Protein AF-A0A7S1K516-F1 (afdb_monomer)

Solvent-accessible surface area (backbone atoms only — not comparable to full-atom values): 7224 Å² total; per-residue (Å²): 132,82,80,81,80,76,75,74,66,62,48,77,47,78,52,78,56,97,89,24,40,35,44,36,48,46,28,87,56,45,79,81,40,87,55,56,58,59,52,51,52,53,53,51,48,52,48,50,59,73,51,57,87,68,88,60,56,45,42,32,31,41,34,51,40,66,23,67,38,36,41,68,57,51,48,53,43,52,63,58,51,54,78,41,22,79,50,41,32,41,50,35,41,33,48,22,41,26,57,32,36,60,78,38,50,56,56,50,52,57,50,38,70,66,25,76,49,58,61,70,40,78,41,58,58,68,34,64,60,130

Radius of gyration: 15.15 Å; Cα contacts (8 Å, |Δi|>4): 212; chains: 1; bounding box: 42×41×39 Å

Organism: NCBI:txid1169539

Structure (mmCIF, N/CA/C/O backbone):
data_AF-A0A7S1K516-F1
#
_entry.id   AF-A0A7S1K516-F1
#
loop_
_atom_site.group_PDB
_atom_site.id
_atom_site.type_symbol
_atom_site.label_atom_id
_atom_site.label_alt_id
_atom_site.label_comp_id
_atom_site.label_asym_id
_atom_site.label_entity_id
_atom_site.label_seq_id
_atom_site.pdbx_PDB_ins_code
_atom_site.Cartn_x
_atom_site.Cartn_y
_atom_site.Cartn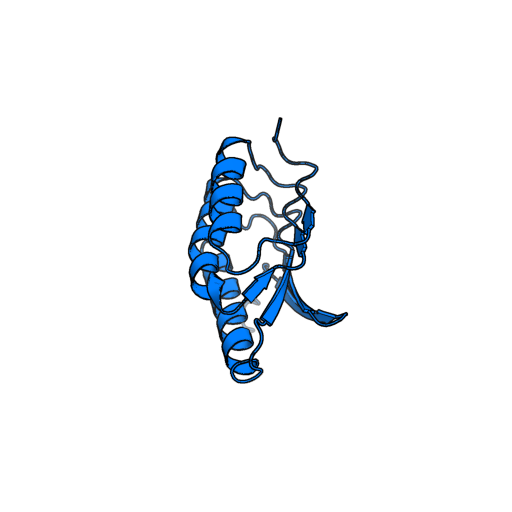_z
_atom_site.occupancy
_atom_site.B_iso_or_equiv
_atom_site.auth_seq_id
_atom_site.auth_comp_id
_atom_site.auth_asym_id
_atom_site.auth_atom_id
_atom_site.pdbx_PDB_model_num
ATOM 1 N N . MET A 1 1 ? 26.536 -29.116 18.093 1.00 34.28 1 MET A N 1
ATOM 2 C CA . MET A 1 1 ? 25.335 -28.311 18.411 1.00 34.28 1 MET A CA 1
ATOM 3 C C . MET A 1 1 ? 24.752 -27.830 17.096 1.00 34.28 1 MET A C 1
ATOM 5 O O . MET A 1 1 ? 25.478 -27.138 16.391 1.00 34.28 1 MET A O 1
ATOM 9 N N . PRO A 1 2 ? 23.531 -28.225 16.703 1.00 26.50 2 PRO A N 1
ATOM 10 C CA . PRO A 1 2 ? 22.940 -27.669 15.497 1.00 26.50 2 PRO A CA 1
ATOM 11 C C . PRO A 1 2 ? 22.550 -26.204 15.762 1.00 26.50 2 PRO A C 1
ATOM 13 O O . PRO A 1 2 ? 22.202 -25.860 16.899 1.00 26.50 2 PRO A O 1
ATOM 16 N N . PRO A 1 3 ? 22.642 -25.323 14.755 1.00 30.70 3 PRO A N 1
ATOM 17 C CA . PRO A 1 3 ? 22.267 -23.929 14.912 1.00 30.70 3 PRO A CA 1
ATOM 18 C C . PRO A 1 3 ? 20.763 -23.843 15.186 1.00 30.70 3 PRO A C 1
ATOM 20 O O . PRO A 1 3 ? 19.955 -24.494 14.526 1.00 30.70 3 PRO A O 1
ATOM 23 N N . LYS A 1 4 ? 20.385 -23.049 16.192 1.00 33.00 4 LYS A N 1
ATOM 24 C CA . LYS A 1 4 ? 18.984 -22.741 16.490 1.00 33.00 4 LYS A CA 1
ATOM 25 C C . LYS A 1 4 ? 18.369 -22.097 15.247 1.00 33.00 4 LYS A C 1
ATOM 27 O O . LYS A 1 4 ? 18.732 -20.975 14.902 1.00 33.00 4 LYS A O 1
ATOM 32 N N . HIS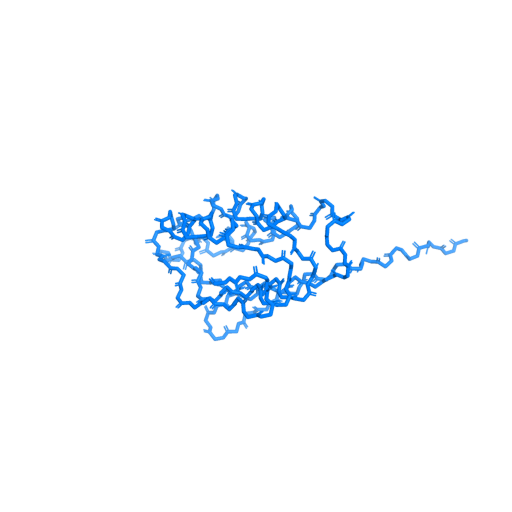 A 1 5 ? 17.450 -22.799 14.589 1.00 33.59 5 HIS A N 1
ATOM 33 C CA . HIS A 1 5 ? 16.622 -22.242 13.529 1.00 33.59 5 HIS A CA 1
ATOM 34 C C . HIS A 1 5 ? 15.817 -21.063 14.097 1.00 33.59 5 HIS A C 1
ATOM 36 O O . HIS A 1 5 ? 14.816 -21.244 14.789 1.00 33.59 5 HIS A O 1
ATOM 42 N N . GLN A 1 6 ? 16.267 -19.838 13.828 1.00 33.34 6 GLN A N 1
ATOM 43 C CA . GLN A 1 6 ? 15.403 -18.667 13.889 1.00 33.34 6 GLN A CA 1
ATOM 44 C C . GLN A 1 6 ? 14.426 -18.792 12.721 1.00 33.34 6 GLN A C 1
ATOM 46 O O . GLN A 1 6 ? 14.776 -18.517 11.576 1.00 33.34 6 GLN A O 1
ATOM 51 N N . HIS A 1 7 ? 13.207 -19.249 13.000 1.00 33.94 7 HIS A N 1
ATOM 52 C CA . HIS A 1 7 ? 12.107 -19.118 12.054 1.00 33.94 7 HIS A CA 1
ATOM 53 C C . HIS A 1 7 ? 11.923 -17.627 11.740 1.00 33.94 7 HIS A C 1
ATOM 55 O O . HIS A 1 7 ? 11.508 -16.844 12.598 1.00 33.94 7 HIS A O 1
ATOM 61 N N . LEU A 1 8 ? 12.260 -17.223 10.516 1.00 39.88 8 LEU A N 1
ATOM 62 C CA . LEU A 1 8 ? 11.879 -15.932 9.954 1.00 39.88 8 LEU A CA 1
ATOM 63 C C . LEU A 1 8 ? 10.350 -15.930 9.830 1.00 39.88 8 LEU A C 1
ATOM 65 O O . LEU A 1 8 ? 9.790 -16.454 8.879 1.00 39.88 8 LEU A O 1
ATOM 69 N N . LEU A 1 9 ? 9.657 -15.412 10.845 1.00 50.12 9 LEU A N 1
ATOM 70 C CA . LEU A 1 9 ? 8.189 -15.420 10.918 1.00 50.12 9 LEU A CA 1
ATOM 71 C C . LEU A 1 9 ? 7.528 -14.321 10.056 1.00 50.12 9 LEU A C 1
ATOM 73 O O . LEU A 1 9 ? 6.313 -14.131 10.147 1.00 50.12 9 LEU A O 1
ATOM 77 N N . THR A 1 10 ? 8.308 -13.532 9.311 1.00 55.66 10 THR A N 1
ATOM 78 C CA . THR A 1 10 ? 7.828 -12.645 8.240 1.00 55.66 10 THR A CA 1
ATOM 79 C C . THR A 1 10 ? 8.239 -13.252 6.911 1.00 55.66 10 THR A C 1
ATOM 81 O O . THR A 1 10 ? 9.435 -13.337 6.633 1.00 55.66 10 THR A O 1
ATOM 84 N N . SER A 1 11 ? 7.270 -13.662 6.103 1.00 63.25 11 SER A N 1
ATOM 85 C CA . SER A 1 11 ? 7.511 -14.050 4.718 1.00 63.25 11 SER A CA 1
ATOM 86 C C . SER A 1 11 ? 7.099 -12.894 3.817 1.00 63.25 11 SER A C 1
ATOM 88 O O . SER A 1 11 ? 5.916 -12.558 3.736 1.00 63.25 11 SER A O 1
ATOM 90 N N . GLU A 1 12 ? 8.073 -12.293 3.144 1.00 65.88 12 GLU A N 1
ATOM 91 C CA . GLU A 1 12 ? 7.813 -11.500 1.947 1.00 65.88 12 GLU A CA 1
ATOM 92 C C . GLU A 1 12 ? 7.796 -12.470 0.773 1.00 65.88 12 GLU A C 1
ATOM 94 O O . GLU A 1 12 ? 8.786 -13.154 0.511 1.00 65.88 12 GLU A O 1
ATOM 99 N N . THR A 1 13 ? 6.650 -12.586 0.109 1.00 73.50 13 THR A N 1
ATOM 100 C CA . THR A 1 13 ? 6.518 -13.424 -1.084 1.00 73.50 13 THR A CA 1
ATOM 101 C C . THR A 1 13 ? 6.421 -12.517 -2.294 1.00 73.50 13 THR A C 1
ATOM 103 O O . THR A 1 13 ? 5.526 -11.673 -2.362 1.00 73.50 13 THR A O 1
ATOM 106 N N . TRP A 1 14 ? 7.346 -12.715 -3.231 1.00 73.81 14 TRP A N 1
ATOM 107 C CA . TRP A 1 14 ? 7.413 -11.998 -4.496 1.00 73.81 14 TRP A CA 1
ATOM 108 C C . TRP A 1 14 ? 7.070 -12.931 -5.646 1.00 73.81 14 TRP A C 1
ATOM 110 O O . TRP A 1 14 ? 7.623 -14.026 -5.745 1.00 73.81 14 TRP A O 1
ATOM 120 N N . TYR A 1 15 ? 6.179 -12.491 -6.525 1.00 75.00 15 TYR A N 1
ATOM 121 C CA . TYR A 1 15 ? 5.895 -13.176 -7.781 1.00 75.00 15 TYR A CA 1
ATOM 122 C C . TYR A 1 15 ? 5.425 -12.176 -8.837 1.00 75.00 15 TYR A C 1
ATOM 124 O O . TYR A 1 15 ? 4.848 -11.138 -8.514 1.00 75.00 15 TYR A O 1
ATOM 132 N N . TYR A 1 16 ? 5.701 -12.471 -10.104 1.00 74.00 16 TYR A N 1
ATOM 133 C CA . TYR A 1 16 ? 5.212 -11.686 -11.232 1.00 74.00 16 TYR A CA 1
ATOM 134 C C . TYR A 1 16 ? 3.951 -12.354 -11.776 1.00 74.00 16 TYR A C 1
ATOM 136 O O . TYR A 1 16 ? 3.979 -13.543 -12.099 1.00 74.00 16 TYR A O 1
ATOM 144 N N . LEU A 1 17 ? 2.847 -11.616 -11.832 1.00 71.75 17 LEU A N 1
ATOM 145 C CA . LEU A 1 17 ? 1.555 -12.125 -12.284 1.00 71.75 17 LEU A CA 1
ATOM 146 C C . LEU A 1 17 ? 0.807 -11.014 -13.014 1.00 71.75 17 LEU A C 1
ATOM 148 O O . LEU A 1 17 ? 0.784 -9.877 -12.547 1.00 71.75 17 LEU A O 1
ATOM 152 N N . ASP A 1 18 ? 0.219 -11.356 -14.160 1.00 76.44 18 ASP A N 1
ATOM 153 C CA . ASP A 1 18 ? -0.643 -10.474 -14.956 1.00 76.44 18 ASP A CA 1
ATOM 154 C C . ASP A 1 18 ? -0.036 -9.097 -15.276 1.00 76.44 18 ASP A C 1
ATOM 156 O O . ASP A 1 18 ? -0.724 -8.083 -15.295 1.00 76.44 18 ASP A O 1
ATOM 160 N N . GLY A 1 19 ? 1.273 -9.052 -15.542 1.00 78.81 19 GLY A N 1
ATOM 161 C CA . GLY A 1 19 ? 1.968 -7.816 -15.917 1.00 78.81 19 GLY A CA 1
ATOM 162 C C . GLY A 1 19 ? 2.555 -7.022 -14.745 1.00 78.81 19 GLY A C 1
ATOM 163 O O . GLY A 1 19 ? 3.381 -6.138 -14.978 1.00 78.81 19 GLY A O 1
ATOM 164 N N . ALA A 1 20 ? 2.227 -7.388 -13.503 1.00 83.12 20 ALA A N 1
ATOM 165 C CA . ALA A 1 20 ? 2.636 -6.666 -12.305 1.00 83.12 20 ALA A CA 1
ATOM 166 C C . ALA A 1 20 ? 3.475 -7.520 -11.345 1.00 83.12 20 ALA A C 1
ATOM 168 O O . ALA A 1 20 ? 3.298 -8.734 -11.187 1.00 83.12 20 ALA A O 1
ATOM 169 N N . TR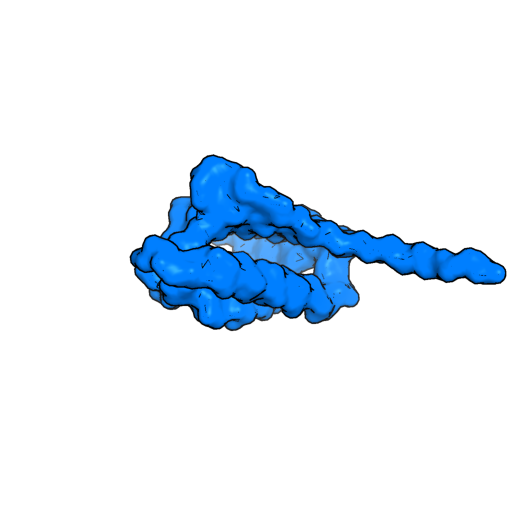P A 1 21 ? 4.378 -6.852 -10.635 1.00 88.25 21 TRP A N 1
ATOM 170 C CA . TRP A 1 21 ? 5.065 -7.447 -9.498 1.00 88.25 21 TRP A CA 1
ATOM 171 C C . TRP A 1 21 ? 4.142 -7.460 -8.291 1.00 88.25 21 TRP A C 1
ATOM 173 O O . TRP A 1 21 ? 3.535 -6.452 -7.954 1.00 88.25 21 TRP A O 1
ATOM 183 N N . ASN A 1 22 ? 4.047 -8.600 -7.621 1.00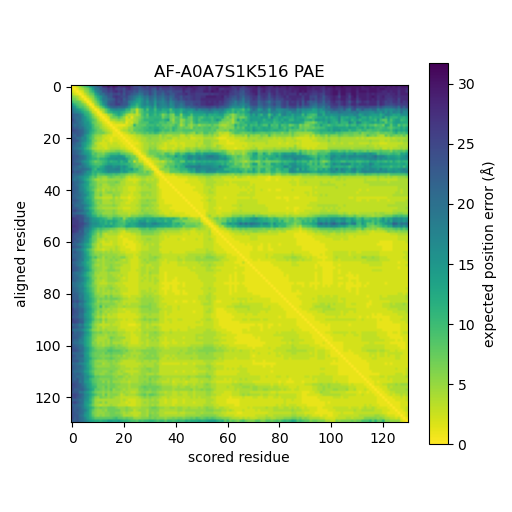 88.88 22 ASN A N 1
ATOM 184 C CA . ASN A 1 22 ? 3.224 -8.767 -6.435 1.00 88.88 22 ASN A CA 1
ATOM 185 C C . ASN A 1 22 ? 4.133 -8.886 -5.217 1.00 88.88 22 ASN A C 1
ATOM 187 O O . ASN A 1 22 ? 4.908 -9.836 -5.112 1.00 88.88 22 ASN A O 1
ATOM 191 N N . LEU A 1 23 ? 4.008 -7.932 -4.296 1.00 88.69 23 LEU A N 1
ATOM 192 C CA . LEU A 1 23 ? 4.580 -7.989 -2.960 1.00 88.69 23 LEU A CA 1
ATOM 193 C C . LEU A 1 23 ? 3.478 -8.385 -1.985 1.00 88.69 23 LEU A C 1
ATOM 195 O O . LEU A 1 23 ? 2.581 -7.592 -1.699 1.00 88.69 23 LEU A O 1
ATOM 199 N N . LYS A 1 24 ? 3.578 -9.591 -1.430 1.00 89.19 24 LYS A N 1
ATOM 200 C CA . LYS A 1 24 ? 2.755 -9.998 -0.295 1.00 89.19 24 LYS A CA 1
ATOM 201 C C . LYS A 1 24 ? 3.595 -10.035 0.969 1.00 89.19 24 LYS A C 1
ATOM 203 O O . LYS A 1 24 ? 4.555 -10.802 1.055 1.00 89.19 24 LYS A O 1
ATOM 208 N N . VAL A 1 25 ? 3.198 -9.245 1.958 1.00 86.12 25 VAL A N 1
ATOM 209 C CA . VAL A 1 25 ? 3.824 -9.223 3.278 1.00 86.12 25 VAL A CA 1
ATOM 210 C C . VAL A 1 25 ? 2.927 -9.988 4.236 1.00 86.12 25 VAL A C 1
ATOM 212 O O . VAL A 1 25 ? 1.792 -9.589 4.486 1.00 86.12 25 VAL A O 1
ATOM 215 N N . GLN A 1 26 ? 3.424 -11.099 4.778 1.00 80.56 26 GLN A N 1
ATOM 216 C CA . GLN A 1 26 ? 2.715 -11.848 5.815 1.00 80.56 26 GLN A CA 1
ATOM 217 C C . GLN A 1 26 ? 3.596 -12.042 7.040 1.00 80.56 26 GLN A C 1
ATOM 219 O O . GLN A 1 26 ? 4.731 -12.518 6.949 1.00 80.56 26 GLN A O 1
ATOM 224 N N . GLY A 1 27 ? 3.053 -11.718 8.209 1.00 70.88 27 GLY A N 1
ATOM 225 C CA . GLY A 1 27 ? 3.659 -12.086 9.476 1.00 70.88 27 GLY A CA 1
ATOM 226 C C . GLY A 1 27 ? 2.806 -11.668 10.661 1.00 70.88 27 GLY A C 1
ATOM 227 O O . GLY A 1 27 ? 2.476 -10.499 10.813 1.00 70.88 27 GLY A O 1
ATOM 228 N N . GLN A 1 28 ? 2.523 -12.606 11.567 1.00 60.91 28 GLN A N 1
ATOM 229 C CA . GLN A 1 28 ? 1.842 -12.263 12.815 1.00 60.91 28 GLN A CA 1
ATOM 230 C C . GLN A 1 28 ? 2.625 -11.179 13.568 1.00 60.91 28 GLN A C 1
ATOM 232 O O . GLN A 1 28 ? 3.829 -11.332 13.819 1.00 60.91 28 GLN A O 1
ATOM 237 N N . ASN A 1 29 ? 1.925 -10.117 13.980 1.00 62.22 29 ASN A N 1
ATOM 238 C CA . ASN A 1 29 ? 2.465 -9.048 14.817 1.00 62.22 29 ASN A CA 1
ATOM 239 C C . ASN A 1 29 ? 3.591 -8.234 14.135 1.00 62.22 29 ASN A C 1
ATOM 241 O O . ASN A 1 29 ? 4.634 -7.975 14.752 1.00 62.22 29 ASN A O 1
ATOM 245 N N . LEU A 1 30 ? 3.398 -7.805 12.874 1.00 70.00 30 LEU A N 1
ATOM 246 C CA . LEU A 1 30 ? 4.352 -6.936 12.155 1.00 70.00 30 LEU A CA 1
ATOM 247 C C . LEU A 1 30 ? 4.750 -5.695 12.972 1.00 70.00 30 LEU A C 1
ATOM 249 O O . LEU A 1 30 ? 5.912 -5.287 12.940 1.00 70.00 30 LEU A O 1
ATOM 253 N N . ARG A 1 31 ? 3.843 -5.168 13.806 1.00 62.25 31 ARG A N 1
ATOM 254 C CA . ARG A 1 31 ? 4.104 -4.079 14.764 1.00 62.25 31 ARG A CA 1
ATOM 255 C C . ARG A 1 31 ? 5.318 -4.325 15.673 1.00 62.25 31 ARG A C 1
ATOM 257 O O . ARG A 1 31 ? 6.056 -3.396 15.993 1.00 62.25 31 ARG A O 1
ATOM 264 N N . ARG A 1 32 ? 5.563 -5.571 16.098 1.00 64.12 32 ARG A N 1
ATOM 265 C CA . ARG A 1 32 ? 6.722 -5.937 16.942 1.00 64.12 32 ARG A CA 1
ATOM 266 C C . ARG A 1 32 ? 8.021 -6.082 16.148 1.00 64.12 32 ARG A C 1
ATOM 268 O O . ARG A 1 32 ? 9.077 -6.309 16.734 1.00 64.12 32 ARG A O 1
ATOM 275 N N . ARG A 1 33 ? 7.962 -5.974 14.821 1.00 64.62 33 ARG A N 1
ATOM 276 C CA . ARG A 1 33 ? 9.064 -6.273 13.906 1.00 64.62 33 ARG A CA 1
ATOM 277 C C . ARG A 1 33 ? 9.430 -5.035 13.111 1.00 64.62 33 ARG A C 1
ATOM 279 O O . ARG A 1 33 ? 9.197 -4.964 11.917 1.00 64.62 33 ARG A O 1
ATOM 286 N N . SER A 1 34 ? 10.090 -4.086 13.761 1.00 64.62 34 SER A N 1
ATOM 287 C CA . SER A 1 34 ? 10.514 -2.796 13.187 1.00 64.62 34 SER A CA 1
ATOM 288 C C . SER A 1 34 ? 11.303 -2.853 11.863 1.00 64.62 34 SER A C 1
ATOM 290 O O . SER A 1 3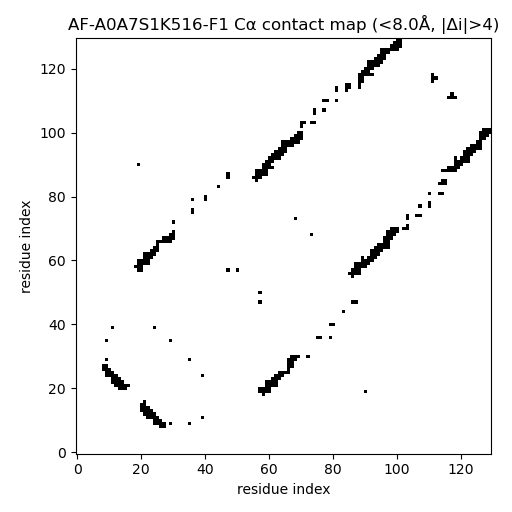4 ? 11.551 -1.809 11.268 1.00 64.62 34 SER A O 1
ATOM 292 N N . LYS A 1 35 ? 11.707 -4.039 11.391 1.00 81.00 35 LYS A N 1
ATOM 293 C CA . LYS A 1 35 ? 12.500 -4.242 10.174 1.00 81.00 35 LYS A CA 1
ATOM 294 C C . LYS A 1 35 ? 11.688 -4.545 8.910 1.00 81.00 35 LYS A C 1
ATOM 296 O O . LYS A 1 35 ? 12.271 -4.449 7.837 1.00 81.00 35 LYS A O 1
ATOM 301 N N . TRP A 1 36 ? 10.401 -4.894 9.005 1.00 83.62 36 TRP A N 1
ATOM 302 C CA . TRP A 1 36 ? 9.630 -5.341 7.830 1.00 83.62 36 TRP A CA 1
ATOM 303 C C . TRP A 1 36 ? 9.535 -4.257 6.747 1.00 83.62 36 TRP A C 1
ATOM 305 O O . TRP A 1 36 ? 9.737 -4.547 5.578 1.00 83.62 36 TRP A O 1
ATOM 315 N N . ILE A 1 37 ? 9.361 -2.989 7.134 1.00 87.81 37 ILE A N 1
ATOM 316 C CA . ILE A 1 37 ? 9.328 -1.867 6.182 1.00 87.81 37 ILE A CA 1
ATOM 317 C C . ILE A 1 37 ? 10.646 -1.781 5.403 1.00 87.81 37 ILE A C 1
ATOM 319 O O . ILE A 1 37 ? 10.633 -1.656 4.185 1.00 87.81 37 ILE A O 1
ATOM 323 N N . ASN A 1 38 ? 11.790 -1.886 6.087 1.00 86.69 38 ASN A N 1
ATOM 324 C CA . ASN A 1 38 ? 13.098 -1.803 5.432 1.00 86.69 38 ASN A CA 1
ATOM 325 C C . ASN A 1 38 ? 13.339 -2.970 4.468 1.00 86.69 38 ASN A C 1
ATOM 327 O O . ASN A 1 38 ? 13.941 -2.764 3.419 1.00 86.69 38 ASN A O 1
ATOM 331 N N . LEU A 1 39 ? 12.874 -4.172 4.820 1.00 84.31 39 LEU A N 1
ATOM 332 C CA . LEU A 1 39 ? 12.949 -5.345 3.947 1.00 84.31 39 LEU A CA 1
ATOM 333 C C . LEU A 1 39 ? 12.100 -5.128 2.685 1.00 84.31 39 LEU A C 1
ATOM 335 O O . LEU A 1 39 ? 12.643 -5.185 1.583 1.00 84.31 39 LEU A O 1
ATOM 339 N N . CYS A 1 40 ? 10.842 -4.708 2.851 1.00 86.94 40 CYS A N 1
ATOM 340 C CA . CYS A 1 40 ? 9.949 -4.375 1.744 1.00 86.94 40 CYS A CA 1
ATOM 341 C C . CYS A 1 40 ? 10.543 -3.305 0.821 1.00 86.94 40 CYS A C 1
ATOM 343 O O . CYS A 1 40 ? 10.547 -3.475 -0.393 1.00 86.94 40 CYS A O 1
ATOM 345 N N . MET A 1 41 ? 11.063 -2.206 1.378 1.00 91.31 41 MET A N 1
ATOM 346 C CA . MET A 1 41 ? 11.639 -1.124 0.573 1.00 91.31 41 MET A CA 1
ATOM 347 C C . MET A 1 41 ? 12.919 -1.549 -0.144 1.00 91.31 41 MET A C 1
ATOM 349 O O . MET A 1 41 ? 13.132 -1.140 -1.280 1.00 91.31 41 MET A O 1
ATOM 353 N N . GLY A 1 42 ? 13.761 -2.369 0.493 1.00 88.75 42 GLY A N 1
ATOM 354 C CA . GLY A 1 42 ? 14.946 -2.931 -0.153 1.00 88.75 42 GLY A CA 1
ATOM 355 C C . GLY A 1 42 ? 14.574 -3.824 -1.335 1.00 88.75 42 GLY A C 1
ATOM 356 O O . GLY A 1 42 ? 15.175 -3.719 -2.400 1.00 88.75 42 GLY A O 1
ATOM 357 N N . ALA A 1 43 ? 13.540 -4.649 -1.173 1.00 86.44 43 ALA A N 1
ATOM 358 C CA . ALA A 1 43 ? 13.051 -5.518 -2.233 1.00 86.44 43 ALA A CA 1
ATOM 359 C C . ALA A 1 43 ? 12.366 -4.739 -3.372 1.00 86.44 43 ALA A C 1
ATOM 361 O O . ALA A 1 43 ? 12.656 -5.004 -4.536 1.00 86.44 43 ALA A O 1
ATOM 362 N N . ILE A 1 44 ? 11.534 -3.736 -3.061 1.00 89.81 44 ILE A N 1
ATOM 363 C CA . ILE A 1 44 ? 10.960 -2.826 -4.070 1.00 89.81 44 ILE A CA 1
ATOM 364 C C . ILE A 1 44 ? 12.080 -2.109 -4.827 1.00 89.81 44 ILE A C 1
ATOM 366 O O . ILE A 1 44 ? 12.067 -2.107 -6.053 1.00 89.81 44 ILE A O 1
ATOM 370 N N . GLY A 1 45 ? 13.067 -1.556 -4.117 1.00 90.69 45 GLY A N 1
ATOM 371 C CA . GLY A 1 45 ? 14.203 -0.867 -4.729 1.00 90.69 45 GLY A CA 1
ATOM 372 C C . GLY A 1 45 ? 14.979 -1.759 -5.695 1.00 90.69 45 GLY A C 1
ATOM 373 O O . GLY A 1 45 ? 15.202 -1.366 -6.834 1.00 90.69 45 GLY A O 1
ATOM 374 N N . ALA A 1 46 ? 15.294 -2.993 -5.292 1.00 88.44 46 ALA A N 1
ATOM 375 C CA . ALA A 1 46 ? 15.969 -3.953 -6.163 1.00 88.44 46 ALA A CA 1
ATOM 376 C C . ALA A 1 46 ? 15.159 -4.273 -7.434 1.00 88.44 46 ALA A C 1
ATOM 378 O O . ALA A 1 46 ? 15.736 -4.414 -8.511 1.00 88.44 46 ALA A O 1
ATOM 379 N N . GLN A 1 47 ? 13.828 -4.361 -7.334 1.00 87.00 47 GLN A N 1
ATOM 380 C CA . GLN A 1 47 ? 12.979 -4.596 -8.506 1.00 87.00 47 GLN A CA 1
ATOM 381 C C . GLN A 1 47 ? 12.855 -3.368 -9.407 1.00 87.00 47 GLN A C 1
ATOM 383 O O . GLN A 1 47 ? 12.885 -3.509 -10.628 1.00 87.00 47 GLN A O 1
ATOM 388 N N . VAL A 1 48 ? 12.766 -2.170 -8.827 1.00 90.06 48 VAL A N 1
ATOM 389 C CA . VAL A 1 48 ? 12.798 -0.910 -9.579 1.00 90.06 48 VAL A CA 1
ATOM 390 C C . VAL A 1 48 ? 14.105 -0.801 -10.362 1.00 90.06 48 VAL A C 1
ATOM 392 O O . VAL A 1 48 ? 14.078 -0.510 -11.555 1.00 90.06 48 VAL A O 1
ATOM 395 N N . GLU A 1 49 ? 15.241 -1.109 -9.733 1.00 89.75 49 GLU A N 1
ATOM 396 C CA . GLU A 1 49 ? 16.548 -1.141 -10.395 1.00 89.75 49 GLU A CA 1
ATOM 397 C C . GLU A 1 49 ? 16.599 -2.198 -11.506 1.00 89.75 49 GLU A C 1
ATOM 399 O O . GLU A 1 49 ? 17.025 -1.894 -12.621 1.00 89.75 49 GLU A O 1
ATOM 404 N N . ALA A 1 50 ? 16.103 -3.414 -11.257 1.00 86.06 50 ALA A N 1
ATOM 405 C CA . ALA A 1 50 ? 16.064 -4.481 -12.259 1.00 86.06 50 ALA A CA 1
ATOM 406 C C . ALA A 1 50 ? 15.149 -4.157 -13.455 1.00 86.06 50 ALA A C 1
ATOM 408 O O . ALA A 1 50 ? 15.404 -4.606 -14.573 1.00 86.06 50 ALA A O 1
ATOM 409 N N . CYS A 1 51 ? 14.094 -3.370 -13.232 1.00 82.12 51 CYS A N 1
ATOM 410 C CA . CYS A 1 51 ? 13.179 -2.901 -14.273 1.00 82.12 51 CYS A CA 1
ATOM 411 C C . CYS A 1 51 ? 13.619 -1.568 -14.906 1.00 82.12 51 CYS A C 1
ATOM 413 O O . CYS A 1 51 ? 12.977 -1.097 -15.853 1.00 82.12 51 CYS A O 1
ATOM 415 N N . SER A 1 52 ? 14.688 -0.943 -14.399 1.00 78.69 52 SER A N 1
ATOM 416 C CA . SER A 1 52 ? 15.147 0.360 -14.874 1.00 78.69 52 SER A CA 1
ATOM 417 C C . SER A 1 52 ? 15.552 0.296 -16.354 1.00 78.69 52 SER A C 1
ATOM 419 O O . SER A 1 52 ? 16.127 -0.679 -16.833 1.00 78.69 52 SER A O 1
ATOM 421 N N . GLY A 1 53 ? 15.182 1.328 -17.119 1.00 70.62 53 GLY A N 1
ATOM 422 C CA . GLY A 1 53 ? 15.431 1.394 -18.566 1.00 70.62 53 GLY A CA 1
ATOM 423 C C . GLY A 1 53 ? 14.279 0.927 -19.467 1.00 70.62 53 GLY A C 1
ATOM 424 O O . GLY A 1 53 ? 14.356 1.125 -20.675 1.00 70.62 53 GLY A O 1
ATOM 425 N N . GLN A 1 54 ? 13.172 0.404 -18.921 1.00 73.50 54 GLN A N 1
ATOM 426 C CA . GLN A 1 54 ? 11.985 0.047 -19.724 1.00 73.50 54 GLN A CA 1
ATOM 427 C C . GLN A 1 54 ? 11.110 1.241 -20.156 1.00 73.50 54 GLN A C 1
ATOM 429 O O . GLN A 1 54 ? 10.101 1.052 -20.832 1.00 73.50 54 GLN A O 1
ATOM 434 N N . GLY A 1 55 ? 11.460 2.472 -19.766 1.00 76.62 55 GLY A N 1
ATOM 435 C CA . GLY A 1 55 ? 10.741 3.695 -20.157 1.00 76.62 55 GLY A CA 1
ATOM 436 C C . GLY A 1 55 ? 9.331 3.846 -19.566 1.00 76.62 55 GLY A C 1
ATOM 437 O O . GLY A 1 55 ? 8.645 4.819 -19.873 1.00 76.62 55 GLY A O 1
ATOM 438 N N . ARG A 1 56 ? 8.902 2.918 -18.706 1.00 83.44 56 ARG A N 1
ATOM 439 C CA . ARG A 1 56 ? 7.605 2.917 -18.018 1.00 83.44 56 ARG A CA 1
ATOM 440 C C . ARG A 1 56 ? 7.786 2.619 -16.525 1.00 83.44 56 ARG A C 1
ATOM 442 O O . ARG A 1 56 ? 8.734 1.906 -16.190 1.00 83.44 56 ARG A O 1
ATOM 449 N N . PRO A 1 57 ? 6.904 3.135 -15.648 1.00 88.69 57 PRO A N 1
ATOM 450 C CA . PRO A 1 57 ? 6.914 2.771 -14.237 1.00 88.69 57 PRO A CA 1
ATOM 451 C C . PRO A 1 57 ? 6.734 1.261 -14.054 1.00 88.69 57 PRO A C 1
ATOM 453 O O . PRO A 1 57 ? 6.012 0.614 -14.814 1.00 88.69 57 PRO A O 1
ATOM 456 N N . MET A 1 58 ? 7.366 0.709 -13.026 1.00 90.44 58 MET A N 1
ATOM 457 C CA . MET A 1 58 ? 7.146 -0.658 -12.577 1.00 90.44 58 MET A CA 1
ATOM 458 C C . MET A 1 58 ? 5.736 -0.779 -11.991 1.00 90.44 58 MET A C 1
ATOM 460 O O . MET A 1 58 ? 5.384 -0.074 -11.046 1.00 90.44 58 MET A O 1
ATOM 464 N N . GLU A 1 59 ? 4.931 -1.691 -12.527 1.00 92.81 59 GLU A N 1
ATOM 465 C CA . GLU A 1 59 ? 3.608 -1.990 -11.981 1.00 92.81 59 GLU A CA 1
ATOM 466 C C . GLU A 1 59 ? 3.727 -2.873 -10.735 1.00 92.81 59 GLU A C 1
ATOM 468 O O . GLU A 1 59 ? 4.376 -3.925 -10.760 1.00 92.81 59 GLU A O 1
ATOM 473 N N . LEU A 1 60 ? 3.103 -2.435 -9.640 1.00 93.69 60 LEU A N 1
ATOM 474 C CA . LEU A 1 60 ? 3.207 -3.068 -8.330 1.00 93.69 60 LEU A CA 1
ATOM 475 C C . LEU A 1 60 ? 1.828 -3.325 -7.714 1.00 93.69 60 LEU A C 1
ATOM 477 O O . LEU A 1 60 ? 0.981 -2.436 -7.614 1.00 93.69 60 LEU A O 1
ATOM 481 N N . VAL A 1 61 ? 1.642 -4.549 -7.237 1.00 94.62 61 VAL A N 1
ATOM 482 C CA . VAL A 1 61 ? 0.577 -4.959 -6.327 1.00 94.62 61 VAL A CA 1
ATOM 483 C C . VAL A 1 61 ? 1.183 -5.108 -4.939 1.00 94.62 61 VAL A C 1
ATOM 485 O O . VAL A 1 61 ? 2.167 -5.824 -4.761 1.00 94.62 61 VAL A O 1
ATOM 488 N N . ILE A 1 62 ? 0.593 -4.442 -3.950 1.00 94.75 62 ILE A N 1
ATOM 489 C CA . ILE A 1 62 ? 1.021 -4.510 -2.553 1.00 94.75 62 ILE A CA 1
ATOM 490 C C . ILE A 1 62 ? -0.101 -5.131 -1.730 1.00 94.75 62 ILE A C 1
ATOM 492 O O . ILE A 1 62 ? -1.215 -4.610 -1.697 1.00 94.75 62 ILE A O 1
ATOM 496 N N . ASP A 1 63 ? 0.209 -6.215 -1.028 1.00 94.56 63 ASP A N 1
ATOM 497 C CA . ASP A 1 63 ? -0.691 -6.878 -0.094 1.00 94.56 63 ASP A CA 1
ATOM 498 C C . ASP A 1 63 ? -0.109 -6.873 1.325 1.00 94.56 63 ASP A C 1
ATOM 500 O O . ASP A 1 63 ? 0.836 -7.598 1.640 1.00 94.56 63 ASP A O 1
ATOM 504 N N . LEU A 1 64 ? -0.698 -6.018 2.165 1.00 92.75 64 LEU A N 1
ATOM 505 C CA . LEU A 1 64 ? -0.438 -5.854 3.595 1.00 92.75 64 LEU A CA 1
ATOM 506 C C . LEU A 1 64 ? -1.617 -6.343 4.453 1.00 92.75 64 LEU A C 1
ATOM 508 O O . LEU A 1 64 ? -1.702 -6.005 5.639 1.00 92.75 64 LEU A O 1
ATOM 512 N N . SER A 1 65 ? -2.566 -7.076 3.873 1.00 92.94 65 SER A N 1
ATOM 513 C CA . SER A 1 65 ? -3.770 -7.505 4.586 1.00 92.94 65 SER A CA 1
ATOM 514 C C . SER A 1 65 ? -3.469 -8.469 5.738 1.00 92.94 65 SER A C 1
ATOM 516 O O . SER A 1 65 ? -2.500 -9.224 5.680 1.00 92.94 65 SER A O 1
ATOM 518 N N . ASP A 1 66 ? -4.319 -8.453 6.772 1.00 91.38 66 ASP A N 1
ATOM 519 C CA . ASP A 1 66 ? -4.297 -9.433 7.874 1.00 91.38 66 ASP A CA 1
ATOM 520 C C . ASP A 1 66 ? -2.969 -9.468 8.666 1.00 91.38 66 ASP A C 1
ATOM 522 O O . ASP A 1 66 ? -2.355 -10.519 8.858 1.00 91.38 66 ASP A O 1
ATOM 526 N N . ASN A 1 67 ? -2.481 -8.294 9.094 1.00 88.81 67 ASN A N 1
ATOM 527 C CA . ASN A 1 67 ? -1.177 -8.148 9.763 1.00 88.81 67 ASN A CA 1
ATOM 528 C C . ASN A 1 67 ? -1.210 -7.335 11.079 1.00 88.81 67 ASN A C 1
ATOM 530 O O . ASN A 1 67 ? -0.148 -7.004 11.622 1.00 88.81 67 ASN A O 1
ATOM 534 N N . ASP A 1 68 ? -2.397 -7.006 11.601 1.00 89.81 68 ASP A N 1
ATOM 535 C CA . ASP A 1 68 ? -2.597 -6.155 12.789 1.00 89.81 68 ASP A CA 1
ATOM 536 C C . ASP A 1 68 ? -1.928 -4.765 12.686 1.00 89.81 68 ASP A C 1
ATOM 538 O O . ASP A 1 68 ? -1.445 -4.207 13.680 1.00 89.81 68 ASP A O 1
ATOM 542 N N . LEU A 1 69 ? -1.860 -4.192 11.479 1.00 90.44 69 LEU A N 1
ATOM 543 C CA . LEU A 1 69 ? -1.263 -2.871 11.263 1.00 90.44 69 LEU A CA 1
ATOM 544 C C . LEU A 1 69 ? -2.131 -1.774 11.883 1.00 90.44 69 LEU A C 1
ATOM 546 O O . LEU A 1 69 ? -3.338 -1.740 11.664 1.00 90.44 69 LEU A O 1
ATOM 550 N N . ASN A 1 70 ? -1.514 -0.844 12.610 1.00 92.38 70 ASN A N 1
ATOM 551 C CA . ASN A 1 70 ? -2.171 0.406 13.007 1.00 92.38 70 ASN A CA 1
ATOM 552 C C . ASN A 1 70 ? -1.776 1.562 12.074 1.00 92.38 70 ASN A C 1
ATOM 554 O O . ASN A 1 70 ? -0.864 1.447 11.253 1.00 92.38 70 ASN A O 1
ATOM 558 N N . ASP A 1 71 ? -2.424 2.707 12.271 1.00 94.94 71 ASP A N 1
ATOM 559 C CA . ASP A 1 71 ? -2.201 3.945 11.522 1.00 94.94 71 ASP A CA 1
ATOM 560 C C . ASP A 1 71 ? -0.727 4.344 11.392 1.00 94.94 71 ASP A C 1
ATOM 562 O O . ASP A 1 71 ? -0.284 4.761 10.323 1.00 94.94 71 ASP A O 1
ATOM 566 N N . ASN A 1 72 ? 0.055 4.213 12.466 1.00 93.25 72 ASN A N 1
ATOM 567 C CA . ASN A 1 72 ? 1.466 4.585 12.455 1.00 93.25 72 ASN A CA 1
ATOM 568 C C . ASN A 1 72 ? 2.318 3.587 11.656 1.00 93.25 72 ASN A C 1
ATOM 570 O O . ASN A 1 72 ? 3.279 3.998 11.006 1.00 93.25 72 ASN A O 1
ATOM 574 N N . ASP A 1 73 ? 1.976 2.299 11.674 1.00 92.31 73 ASP A N 1
ATOM 575 C CA . ASP A 1 73 ? 2.668 1.296 10.862 1.00 92.31 73 ASP A CA 1
ATOM 576 C C . ASP A 1 73 ? 2.418 1.540 9.367 1.00 92.31 73 ASP A C 1
ATOM 578 O O . ASP A 1 73 ? 3.372 1.604 8.588 1.00 92.31 73 ASP A O 1
ATOM 582 N N . LEU A 1 74 ? 1.157 1.768 8.980 1.00 93.62 74 LEU A N 1
ATOM 583 C CA . LEU A 1 74 ? 0.802 2.096 7.599 1.00 93.62 74 LEU A CA 1
ATOM 584 C C . LEU A 1 74 ? 1.433 3.420 7.157 1.00 93.62 74 LEU A C 1
ATOM 586 O O . LEU A 1 74 ? 2.015 3.491 6.079 1.00 93.62 74 LEU A O 1
ATOM 590 N N . LYS A 1 75 ? 1.376 4.458 7.998 1.00 95.44 75 LYS A N 1
ATOM 591 C CA . LYS A 1 75 ? 1.983 5.760 7.703 1.00 95.44 75 LYS A CA 1
ATOM 592 C C . LYS A 1 75 ? 3.471 5.634 7.388 1.00 95.44 75 LYS A C 1
ATOM 594 O O . LYS A 1 75 ? 3.922 6.135 6.366 1.00 95.44 75 LYS A O 1
ATOM 599 N N . ARG A 1 76 ? 4.224 4.915 8.226 1.00 93.38 76 ARG A N 1
ATOM 600 C CA . ARG A 1 76 ? 5.661 4.685 8.005 1.00 93.38 76 ARG A CA 1
ATOM 601 C C . ARG A 1 76 ? 5.931 3.923 6.716 1.00 93.38 76 ARG A C 1
ATOM 603 O O . ARG A 1 76 ? 6.911 4.219 6.041 1.00 93.38 76 ARG A O 1
ATOM 610 N N . PHE A 1 77 ? 5.087 2.946 6.389 1.00 93.75 77 PHE A N 1
ATOM 611 C CA . PHE A 1 77 ? 5.202 2.219 5.131 1.00 93.75 77 PHE A CA 1
ATOM 612 C C . PHE A 1 77 ? 4.981 3.146 3.933 1.00 93.75 77 PHE A C 1
ATOM 614 O O . PHE A 1 77 ? 5.816 3.179 3.036 1.00 93.75 77 PHE A O 1
ATOM 621 N N . LEU A 1 78 ? 3.909 3.941 3.946 1.00 95.06 78 LEU A N 1
ATOM 622 C CA . LEU A 1 78 ? 3.584 4.893 2.882 1.00 95.06 78 LEU A CA 1
ATOM 623 C C . LEU A 1 78 ? 4.660 5.976 2.722 1.00 95.06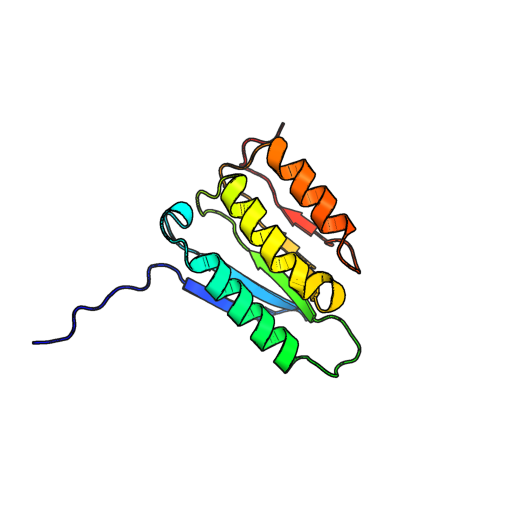 78 LEU A C 1
ATOM 625 O O . LEU A 1 78 ? 5.064 6.268 1.601 1.00 95.06 78 LEU A O 1
ATOM 629 N N . ASP A 1 79 ? 5.175 6.518 3.827 1.00 95.12 79 ASP A N 1
ATOM 630 C CA . ASP A 1 79 ? 6.265 7.502 3.811 1.00 95.12 79 ASP A CA 1
ATOM 631 C C . ASP A 1 79 ? 7.557 6.918 3.220 1.00 95.12 79 ASP A C 1
ATOM 633 O O . ASP A 1 79 ? 8.311 7.610 2.536 1.00 95.12 79 ASP A O 1
ATOM 637 N N . ALA A 1 80 ? 7.830 5.637 3.475 1.00 94.12 80 ALA A N 1
ATOM 638 C CA . ALA A 1 80 ? 8.976 4.957 2.887 1.00 94.12 80 ALA A CA 1
ATOM 639 C C . ALA A 1 80 ? 8.755 4.654 1.395 1.00 94.12 80 ALA A C 1
ATOM 641 O O . ALA A 1 80 ? 9.676 4.825 0.595 1.00 94.12 80 ALA A O 1
ATOM 642 N N . LEU A 1 81 ? 7.533 4.264 1.026 1.00 94.44 81 LEU A N 1
ATOM 643 C CA . LEU A 1 81 ? 7.131 3.947 -0.341 1.00 94.44 81 LEU A CA 1
ATOM 644 C C . LEU A 1 81 ? 7.136 5.179 -1.258 1.00 94.44 81 LEU A C 1
ATOM 646 O O . LEU A 1 81 ? 7.440 5.052 -2.441 1.00 94.44 81 LEU A O 1
ATOM 650 N N . ASP A 1 82 ? 6.878 6.373 -0.716 1.00 94.44 82 ASP A N 1
ATOM 651 C CA . ASP A 1 82 ? 6.901 7.653 -1.444 1.00 94.44 82 ASP A CA 1
ATOM 652 C C . ASP A 1 82 ? 8.246 7.932 -2.145 1.00 94.44 82 ASP A C 1
ATOM 654 O O . ASP A 1 82 ? 8.309 8.673 -3.125 1.00 94.44 82 ASP A O 1
ATOM 658 N N . ARG A 1 83 ? 9.332 7.276 -1.713 1.00 94.31 83 ARG A N 1
ATOM 659 C CA . ARG A 1 83 ? 10.641 7.322 -2.388 1.00 94.31 83 ARG A CA 1
ATOM 660 C C . ARG A 1 83 ? 10.603 6.782 -3.818 1.00 94.31 83 ARG A C 1
ATOM 662 O O . ARG A 1 83 ? 11.427 7.193 -4.623 1.00 94.31 83 ARG A O 1
ATOM 669 N N . PHE A 1 84 ? 9.653 5.900 -4.122 1.00 93.62 84 PHE A N 1
ATOM 670 C CA . PHE A 1 84 ? 9.491 5.249 -5.423 1.00 93.62 84 PHE A CA 1
ATOM 671 C C . PHE A 1 84 ? 8.332 5.836 -6.241 1.00 93.62 84 PHE A C 1
ATOM 673 O O . PHE A 1 84 ? 7.950 5.276 -7.265 1.00 93.62 84 PHE A O 1
ATOM 680 N N . ARG A 1 85 ? 7.751 6.965 -5.811 1.00 93.62 85 ARG A N 1
ATOM 681 C CA . ARG A 1 85 ? 6.512 7.536 -6.377 1.00 93.62 85 ARG A CA 1
ATOM 682 C C . ARG A 1 85 ? 6.566 7.901 -7.869 1.00 93.62 85 ARG A C 1
ATOM 684 O O . ARG A 1 85 ? 5.522 8.143 -8.474 1.00 93.62 85 ARG A O 1
ATOM 691 N N . LEU A 1 86 ? 7.769 8.016 -8.438 1.00 91.81 86 LEU A N 1
ATOM 692 C CA . LEU A 1 86 ? 7.995 8.304 -9.860 1.00 91.81 86 LEU A CA 1
ATOM 693 C C . LEU A 1 86 ? 8.290 7.045 -10.683 1.00 91.81 86 LEU A C 1
ATOM 695 O O . LEU A 1 86 ? 8.061 7.047 -11.893 1.00 91.81 86 LEU A O 1
ATOM 699 N N . ASP A 1 87 ? 8.772 5.995 -10.023 1.00 93.19 87 ASP A N 1
ATOM 700 C CA . ASP A 1 87 ? 9.285 4.776 -10.649 1.00 93.19 87 ASP A CA 1
ATOM 701 C C . ASP A 1 87 ? 8.296 3.616 -10.557 1.00 93.19 87 ASP A C 1
ATOM 703 O O . ASP A 1 87 ? 8.391 2.662 -11.325 1.00 93.19 87 ASP A O 1
ATOM 707 N N . VAL A 1 88 ? 7.333 3.696 -9.638 1.00 92.56 88 VAL A N 1
ATOM 708 C CA . VAL A 1 88 ? 6.327 2.665 -9.393 1.00 92.56 88 VAL A CA 1
ATOM 709 C C . VAL A 1 88 ? 4.930 3.208 -9.663 1.00 92.56 88 VAL A C 1
ATOM 711 O O . VAL A 1 88 ? 4.561 4.291 -9.208 1.00 92.56 88 VAL A O 1
ATOM 714 N N . ARG A 1 89 ? 4.121 2.394 -10.341 1.00 94.31 89 ARG A N 1
ATOM 715 C CA . ARG A 1 89 ? 2.671 2.549 -10.420 1.00 94.31 89 ARG A CA 1
ATOM 716 C C . ARG A 1 89 ? 2.016 1.469 -9.569 1.00 94.31 89 ARG A C 1
ATOM 718 O O . ARG A 1 89 ? 2.191 0.281 -9.830 1.00 94.31 89 ARG A O 1
ATOM 725 N N . ILE A 1 90 ? 1.235 1.871 -8.570 1.00 95.44 90 ILE A N 1
ATOM 726 C CA . ILE A 1 90 ? 0.506 0.913 -7.734 1.00 95.44 90 ILE A CA 1
ATOM 727 C C . ILE A 1 90 ? -0.809 0.550 -8.415 1.00 95.44 90 ILE A C 1
ATOM 729 O O . ILE A 1 90 ? -1.716 1.374 -8.537 1.00 95.44 90 ILE A O 1
ATOM 733 N N . VAL A 1 91 ? -0.910 -0.699 -8.858 1.00 95.69 91 VAL A N 1
ATOM 734 C CA . VAL A 1 91 ? -2.112 -1.214 -9.517 1.00 95.69 91 VAL A CA 1
ATOM 735 C C . VAL A 1 91 ? -3.131 -1.636 -8.465 1.00 95.69 91 VAL A C 1
ATOM 737 O O . VAL A 1 91 ? -4.283 -1.225 -8.528 1.00 95.69 91 VAL A O 1
ATOM 740 N N . ILE A 1 92 ? -2.706 -2.388 -7.446 1.00 95.62 92 ILE A N 1
ATOM 741 C CA . ILE A 1 92 ? -3.595 -2.841 -6.371 1.00 95.62 92 ILE A CA 1
ATOM 742 C C . ILE A 1 92 ? -2.909 -2.645 -5.022 1.00 95.62 92 ILE A C 1
ATOM 744 O O . ILE A 1 92 ? -1.800 -3.133 -4.804 1.00 95.62 92 ILE A O 1
ATOM 748 N N . PHE A 1 93 ? -3.590 -1.971 -4.098 1.00 96.69 93 PHE A N 1
ATOM 749 C CA . PHE A 1 93 ? -3.160 -1.811 -2.714 1.00 96.69 93 PHE A CA 1
ATOM 750 C C . PHE A 1 93 ? -4.153 -2.483 -1.761 1.00 96.69 93 PHE A C 1
ATOM 752 O O . PHE A 1 93 ? -5.299 -2.051 -1.633 1.00 96.69 93 PHE A O 1
ATOM 759 N N . LYS A 1 94 ? -3.723 -3.539 -1.065 1.00 96.44 94 LYS A N 1
ATOM 760 C CA . LYS A 1 94 ? -4.549 -4.272 -0.099 1.00 96.44 94 LYS A CA 1
ATOM 761 C C . LYS A 1 94 ? -4.044 -4.029 1.314 1.00 96.44 94 LYS A C 1
ATOM 763 O O . LYS A 1 94 ? -2.930 -4.411 1.655 1.00 96.44 94 LYS A O 1
ATOM 768 N N . ALA A 1 95 ? -4.892 -3.439 2.147 1.00 94.94 95 ALA A N 1
ATOM 769 C CA . ALA A 1 95 ? -4.648 -3.261 3.577 1.00 94.94 95 ALA A CA 1
ATOM 770 C C . ALA A 1 95 ? -5.895 -3.600 4.415 1.00 94.94 95 ALA A C 1
ATOM 772 O O . ALA A 1 95 ? -6.071 -3.084 5.519 1.00 94.94 95 ALA A O 1
ATOM 773 N N . TYR A 1 96 ? -6.765 -4.472 3.901 1.00 94.75 96 TYR A N 1
ATOM 774 C CA . TYR A 1 96 ? -7.959 -4.952 4.596 1.00 94.75 96 TYR A CA 1
ATOM 775 C C . TYR A 1 96 ? -7.607 -5.818 5.821 1.00 94.75 96 TYR A C 1
ATOM 777 O O . TYR A 1 96 ? -6.524 -6.402 5.879 1.00 94.75 96 TYR A O 1
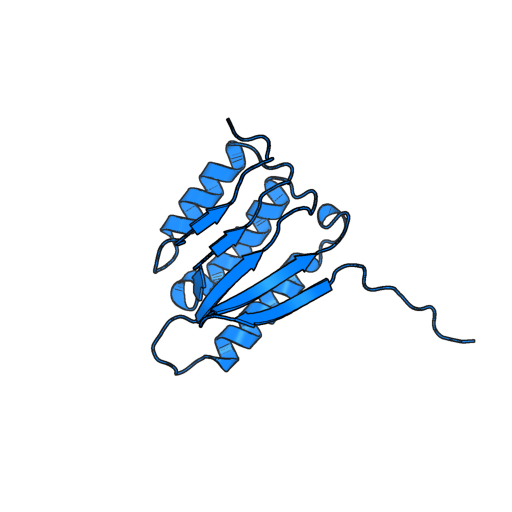ATOM 785 N N . LYS A 1 97 ? -8.539 -5.937 6.778 1.00 93.69 97 LYS A N 1
ATOM 786 C CA . LYS A 1 97 ? -8.361 -6.691 8.039 1.00 93.69 97 LYS A CA 1
ATOM 787 C C . LYS A 1 97 ? -7.126 -6.241 8.834 1.00 93.69 97 LYS A C 1
ATOM 789 O O . LYS A 1 97 ? -6.253 -7.037 9.162 1.00 93.69 97 LYS A O 1
ATOM 794 N N . ASN A 1 98 ? -7.044 -4.948 9.113 1.00 93.06 98 ASN A N 1
ATOM 795 C CA . ASN A 1 98 ? -6.035 -4.352 9.986 1.00 93.06 98 ASN A CA 1
ATOM 796 C C . ASN A 1 98 ? -6.739 -3.479 11.050 1.00 93.06 98 ASN A C 1
ATOM 798 O O . ASN A 1 98 ? -7.957 -3.531 11.213 1.00 93.06 98 ASN A O 1
ATOM 802 N N . LEU A 1 99 ? -5.981 -2.691 11.812 1.00 93.94 99 LEU A N 1
ATOM 803 C CA . LEU A 1 99 ? -6.479 -1.812 12.877 1.00 93.94 99 LEU A CA 1
ATOM 804 C C . LEU A 1 99 ? -6.474 -0.336 12.442 1.00 93.94 99 LEU A C 1
ATOM 806 O O . LEU A 1 99 ? -6.226 0.550 13.262 1.00 93.94 99 LEU A O 1
ATOM 810 N N . LEU A 1 100 ? -6.684 -0.079 11.148 1.00 95.31 100 LEU A N 1
ATOM 811 C CA . LEU A 1 100 ? -6.605 1.256 10.555 1.00 95.31 100 LEU A CA 1
ATOM 812 C C . LEU A 1 100 ? -7.848 2.090 10.869 1.00 95.31 100 LEU A C 1
ATOM 814 O O . LEU A 1 100 ? -8.952 1.548 10.916 1.00 95.31 100 LEU A O 1
ATOM 818 N N . THR A 1 101 ? -7.672 3.399 11.034 1.00 95.88 101 THR A N 1
ATOM 819 C CA . THR A 1 101 ? -8.757 4.358 11.300 1.00 95.88 101 THR A CA 1
ATOM 820 C C . THR A 1 101 ? -8.842 5.457 10.240 1.00 95.88 101 THR A C 1
ATOM 822 O O . THR A 1 101 ? -7.930 5.626 9.423 1.00 95.88 101 THR A O 1
ATOM 825 N N . ASP A 1 102 ? -9.897 6.274 10.289 1.00 94.00 102 ASP A N 1
ATOM 826 C CA . ASP A 1 102 ? -10.079 7.442 9.409 1.00 94.00 102 ASP A CA 1
ATOM 827 C C . ASP A 1 102 ? -8.901 8.425 9.453 1.00 94.00 102 ASP A C 1
ATOM 829 O O . ASP A 1 102 ? -8.597 9.102 8.466 1.00 94.00 102 ASP A O 1
ATOM 833 N N . ALA A 1 103 ? -8.184 8.485 10.581 1.00 90.50 103 ALA A N 1
ATOM 834 C CA . ALA A 1 103 ? -7.023 9.352 10.725 1.00 90.50 103 ALA A CA 1
ATOM 835 C C . ALA A 1 103 ? -5.906 8.988 9.734 1.00 90.50 103 ALA A C 1
ATOM 837 O O . ALA A 1 103 ? -5.278 9.886 9.165 1.00 90.50 103 ALA A O 1
ATOM 838 N N . CYS A 1 104 ? -5.671 7.695 9.476 1.00 94.06 104 CYS A N 1
ATOM 839 C CA . CYS A 1 104 ? -4.670 7.279 8.492 1.00 94.06 104 CYS A CA 1
ATOM 840 C C . CYS A 1 104 ? -5.174 7.342 7.047 1.00 94.06 104 CYS A C 1
ATOM 842 O O . CYS A 1 104 ? -4.354 7.485 6.140 1.00 94.06 104 CYS A O 1
ATOM 844 N N . MET A 1 105 ? -6.492 7.316 6.817 1.00 93.75 105 MET A N 1
ATOM 845 C CA . MET A 1 105 ? -7.063 7.431 5.469 1.00 93.75 105 MET A CA 1
ATOM 846 C C . MET A 1 105 ? -6.723 8.765 4.810 1.00 93.75 105 MET A C 1
ATOM 848 O O . MET A 1 105 ? -6.445 8.803 3.613 1.00 93.75 105 MET A O 1
ATOM 852 N N . ARG A 1 106 ? -6.635 9.848 5.594 1.00 92.25 106 ARG A N 1
ATOM 853 C CA . ARG A 1 106 ? -6.141 11.139 5.094 1.00 92.25 106 ARG A CA 1
ATOM 854 C C . ARG A 1 106 ? -4.705 11.037 4.576 1.00 92.25 106 ARG A C 1
ATOM 856 O O . ARG A 1 106 ? -4.424 11.498 3.477 1.00 92.25 106 ARG A O 1
ATOM 863 N N . HIS A 1 107 ? -3.820 10.386 5.332 1.00 95.00 107 HIS A N 1
ATOM 864 C CA . HIS A 1 107 ? -2.417 10.199 4.937 1.00 95.00 107 HIS A CA 1
ATOM 865 C C . HIS A 1 107 ? -2.287 9.297 3.702 1.00 95.00 107 HIS A C 1
ATOM 867 O O . HIS A 1 107 ? -1.458 9.548 2.825 1.00 95.00 107 HIS A O 1
ATOM 873 N N . LEU A 1 108 ? -3.123 8.258 3.605 1.00 95.44 108 LEU A N 1
ATOM 874 C CA . LEU A 1 108 ? -3.216 7.411 2.416 1.00 95.44 108 LEU A CA 1
ATOM 875 C C . LEU A 1 108 ? -3.661 8.223 1.194 1.00 95.44 108 LEU A C 1
ATOM 877 O O . LEU A 1 108 ? -2.994 8.163 0.166 1.00 95.44 108 LEU A O 1
ATOM 881 N N . ALA A 1 109 ? -4.721 9.025 1.319 1.00 94.06 109 ALA A N 1
ATOM 882 C CA . ALA A 1 109 ? -5.206 9.894 0.249 1.00 94.06 109 ALA A CA 1
ATOM 883 C C . ALA A 1 109 ? -4.135 10.893 -0.215 1.00 94.06 109 ALA A C 1
ATOM 885 O O . ALA A 1 109 ? -3.881 11.010 -1.410 1.00 94.06 109 ALA A O 1
ATOM 886 N N . GLU A 1 110 ? -3.454 11.566 0.716 1.00 93.44 110 GLU A N 1
ATOM 887 C CA . GLU A 1 110 ? -2.332 12.460 0.401 1.00 93.44 110 GLU A CA 1
ATOM 888 C C . GLU A 1 110 ? -1.206 11.723 -0.326 1.00 93.44 110 GLU A C 1
ATOM 890 O O . GLU A 1 110 ? -0.642 12.237 -1.288 1.00 93.44 110 GLU A O 1
ATOM 895 N N . THR A 1 111 ? -0.894 10.497 0.099 1.00 94.62 111 THR A N 1
ATOM 896 C CA . THR A 1 111 ? 0.137 9.682 -0.548 1.00 94.62 111 THR A CA 1
ATOM 897 C C . THR A 1 111 ? -0.257 9.319 -1.971 1.00 94.62 111 THR A C 1
ATOM 899 O O . THR A 1 111 ? 0.551 9.505 -2.871 1.00 94.62 111 THR A O 1
ATOM 902 N N . ILE A 1 112 ? -1.499 8.891 -2.200 1.00 93.88 112 ILE A 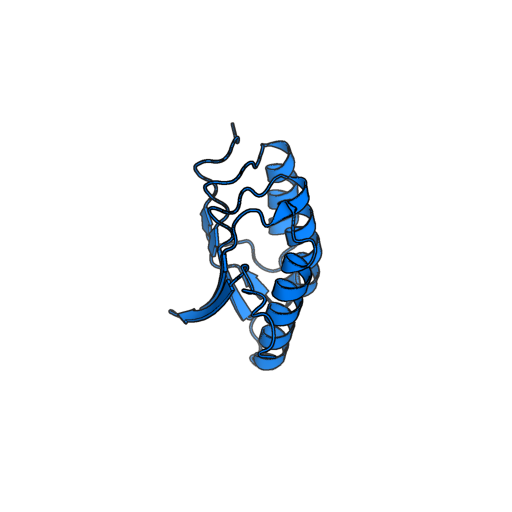N 1
ATOM 903 C CA . ILE A 1 112 ? -2.014 8.574 -3.539 1.00 93.88 112 ILE A CA 1
ATOM 904 C C . ILE A 1 112 ? -1.845 9.764 -4.487 1.00 93.88 112 ILE A C 1
ATOM 906 O O . ILE A 1 112 ? -1.388 9.5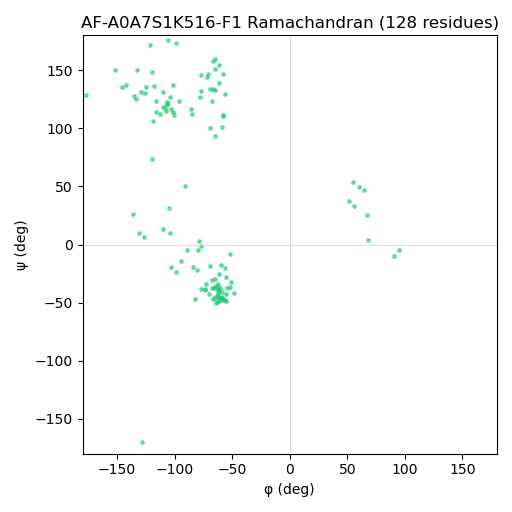86 -5.612 1.00 93.88 112 ILE A O 1
ATOM 910 N N . TRP A 1 113 ? -2.140 10.980 -4.020 1.00 91.00 113 TRP A N 1
ATOM 911 C CA . TRP A 1 113 ? -1.999 12.196 -4.826 1.00 91.00 113 TRP A CA 1
ATOM 912 C C . TRP A 1 113 ? -0.553 12.593 -5.136 1.00 91.00 113 TRP A C 1
ATOM 914 O O . TRP A 1 113 ? -0.325 13.372 -6.060 1.00 91.00 113 TRP A O 1
ATOM 924 N N . ARG A 1 114 ? 0.428 12.083 -4.385 1.00 92.88 114 ARG A N 1
ATOM 925 C CA . ARG A 1 114 ? 1.855 12.334 -4.642 1.00 92.88 114 ARG A CA 1
ATOM 926 C C . ARG A 1 114 ? 2.455 11.390 -5.681 1.00 92.88 114 ARG A C 1
ATOM 928 O O . ARG A 1 114 ? 3.514 11.704 -6.226 1.00 92.88 114 ARG A O 1
ATOM 935 N N . PHE A 1 115 ? 1.823 10.248 -5.943 1.00 93.62 115 PHE A N 1
ATOM 936 C CA . PHE A 1 115 ? 2.293 9.324 -6.970 1.00 93.62 115 PHE A CA 1
ATOM 937 C C . PHE A 1 115 ? 2.044 9.901 -8.358 1.00 93.62 115 PHE A C 1
ATOM 939 O O . PHE A 1 115 ? 1.037 10.565 -8.597 1.00 93.62 115 PHE A O 1
ATOM 946 N N . LYS A 1 116 ? 2.976 9.635 -9.283 1.00 90.25 116 LYS A N 1
ATOM 947 C CA . LYS A 1 116 ? 2.858 10.087 -10.678 1.00 90.25 116 LYS A CA 1
ATOM 948 C C . LYS A 1 116 ? 1.537 9.634 -11.306 1.00 90.25 116 LYS A C 1
ATOM 950 O O . LYS A 1 116 ? 0.937 10.375 -12.079 1.00 90.25 116 LYS A O 1
ATOM 955 N N . GLU A 1 117 ? 1.105 8.426 -10.958 1.00 90.25 117 GLU A N 1
ATOM 956 C CA . GLU A 1 117 ? -0.203 7.879 -11.297 1.00 90.25 117 GLU A CA 1
ATOM 957 C C . GLU A 1 117 ? -0.912 7.433 -10.009 1.00 90.25 117 GLU A C 1
ATOM 959 O O . GLU A 1 117 ? -0.274 6.798 -9.161 1.00 90.25 117 GLU A O 1
ATOM 964 N N . PRO A 1 118 ? -2.211 7.746 -9.838 1.00 89.56 118 PRO A N 1
ATOM 965 C CA . PRO A 1 118 ? -2.959 7.337 -8.656 1.00 89.56 118 PRO A CA 1
ATOM 966 C C . PRO A 1 118 ? -3.093 5.813 -8.589 1.00 89.56 118 PRO A C 1
ATOM 968 O O . PRO A 1 118 ? -2.986 5.105 -9.595 1.00 89.56 118 PRO A O 1
ATOM 971 N N . PHE A 1 119 ? -3.364 5.300 -7.389 1.00 93.56 119 PHE A N 1
ATOM 972 C CA . PHE A 1 119 ? -3.545 3.863 -7.192 1.00 93.56 119 PHE A CA 1
ATOM 973 C C . PHE A 1 119 ? -4.811 3.420 -7.932 1.00 93.56 119 PHE A C 1
ATOM 975 O O . PHE A 1 119 ? -5.842 4.084 -7.824 1.00 93.56 119 PHE A O 1
ATOM 982 N N . CYS A 1 120 ? -4.744 2.318 -8.682 1.00 93.75 120 CYS A N 1
ATOM 983 C CA . CYS A 1 120 ? -5.888 1.899 -9.502 1.00 93.75 120 CYS A CA 1
ATOM 984 C C . CYS A 1 120 ? -6.990 1.241 -8.658 1.00 93.75 120 CYS A C 1
ATOM 986 O O . CYS A 1 120 ? -8.171 1.484 -8.891 1.00 93.75 120 CYS A O 1
ATOM 988 N N . GLU A 1 121 ? -6.612 0.443 -7.658 1.00 95.62 121 GLU A N 1
ATOM 989 C CA . GLU A 1 121 ? -7.550 -0.270 -6.794 1.00 95.62 121 GLU A CA 1
ATOM 990 C C . GLU A 1 121 ? -7.054 -0.307 -5.342 1.00 95.62 121 GLU A C 1
ATOM 992 O O . GLU A 1 121 ? -5.872 -0.545 -5.079 1.00 95.62 121 GLU A O 1
ATOM 997 N N . ILE A 1 122 ? -7.959 -0.081 -4.382 1.00 95.62 122 ILE A N 1
ATOM 998 C CA . ILE A 1 122 ? -7.631 -0.019 -2.952 1.00 95.62 122 ILE A CA 1
ATOM 999 C C . ILE A 1 122 ? -8.636 -0.849 -2.152 1.00 95.62 122 ILE A C 1
ATOM 1001 O O . ILE A 1 122 ? -9.842 -0.624 -2.220 1.00 95.62 122 ILE A O 1
ATOM 1005 N N . HIS A 1 123 ? -8.133 -1.796 -1.359 1.00 96.44 123 HIS A N 1
ATOM 1006 C CA . HIS A 1 123 ? -8.939 -2.679 -0.513 1.00 96.44 123 HIS A CA 1
ATOM 1007 C C . HIS A 1 123 ? -8.682 -2.376 0.959 1.00 96.44 123 HIS A C 1
ATOM 1009 O O . HIS A 1 123 ? -7.594 -2.648 1.472 1.00 96.44 123 HIS A O 1
ATOM 1015 N N . LEU A 1 124 ? -9.698 -1.849 1.645 1.00 95.31 124 LEU A N 1
ATOM 1016 C CA . LEU A 1 124 ? -9.599 -1.363 3.030 1.00 95.31 124 LEU A CA 1
ATOM 1017 C C . LEU A 1 124 ? -10.642 -1.976 3.974 1.00 95.31 124 LEU A C 1
ATOM 1019 O O . LEU A 1 124 ? -10.748 -1.560 5.124 1.00 95.31 124 LEU A O 1
ATOM 1023 N N . THR A 1 125 ? -11.423 -2.953 3.519 1.00 94.69 125 THR A N 1
ATOM 1024 C CA . THR A 1 125 ? -12.507 -3.552 4.312 1.00 94.69 125 THR A CA 1
ATOM 1025 C C . THR A 1 125 ? -11.996 -4.218 5.597 1.00 94.69 125 THR A C 1
ATOM 1027 O O . THR A 1 125 ? -10.843 -4.627 5.697 1.00 94.69 125 THR A O 1
ATOM 1030 N N . GLY A 1 126 ? -12.840 -4.327 6.625 1.00 92.25 126 GLY A N 1
ATOM 1031 C CA . GLY A 1 126 ? -12.433 -4.947 7.894 1.00 92.25 126 GLY A CA 1
ATOM 1032 C C . GLY A 1 126 ? -11.379 -4.153 8.679 1.00 92.25 126 GLY A C 1
ATOM 1033 O O . GLY A 1 126 ? -10.615 -4.749 9.428 1.00 92.25 126 GLY A O 1
ATOM 1034 N N . ASN A 1 127 ? -11.322 -2.837 8.477 1.00 94.44 127 ASN A N 1
ATOM 1035 C CA . ASN A 1 127 ? -10.628 -1.878 9.337 1.00 94.44 127 ASN A CA 1
ATOM 1036 C C . ASN A 1 127 ? -11.650 -1.078 10.167 1.00 94.44 127 ASN A C 1
ATOM 1038 O O . ASN A 1 127 ? -12.856 -1.207 9.957 1.00 94.44 127 ASN A O 1
ATOM 1042 N N . ASN A 1 128 ? -11.176 -0.213 11.064 1.00 93.25 128 ASN A N 1
ATOM 1043 C CA . ASN A 1 128 ? -11.999 0.682 11.886 1.00 93.25 128 ASN A CA 1
ATOM 1044 C C . ASN A 1 128 ? -12.213 2.046 11.193 1.00 93.25 128 ASN A C 1
ATOM 1046 O O . ASN A 1 128 ? -11.940 3.093 11.778 1.00 93.25 128 ASN A O 1
ATOM 1050 N N . ILE A 1 129 ? -12.637 2.014 9.928 1.00 91.12 129 ILE A N 1
ATOM 1051 C CA . ILE A 1 129 ? -12.882 3.186 9.066 1.00 91.12 129 ILE A CA 1
ATOM 1052 C C . ILE A 1 129 ? -14.396 3.441 9.029 1.00 91.12 129 ILE A C 1
ATOM 1054 O O . ILE A 1 129 ? -15.152 2.467 8.929 1.00 91.12 129 ILE A O 1
ATOM 1058 N N . THR A 1 130 ? -14.831 4.702 9.129 1.00 82.56 130 THR A N 1
ATOM 1059 C CA . THR A 1 130 ? -16.254 5.094 9.200 1.00 82.56 130 THR A CA 1
ATOM 1060 C C . THR A 1 130 ? -16.740 5.922 8.018 1.00 82.56 130 THR A C 1
ATOM 1062 O O . THR A 1 130 ? -15.927 6.631 7.384 1.00 82.56 130 THR A O 1
#

Foldseek 3Di:
DDDPDPPPQWDFDWDDDPQAIETATDHEQCVVVPCSLVVVLVVVVVVLVVCPPPPDAHEYEYAPAPHQDELVNVLVSLVSCLVCLARYAYAEYHHAQYAYEPVSVVSVVVSQVSHPHGHNYYHHHNYHYD

Mean predicted aligned error: 6.68 Å

Sequence (130 aa):
MPPKHQHLLTSETWYYLDGAWNLKVQGQNLRRRSKWINLCMGAIGAQVEACSGQGRPMELVIDLSDNDLNDNDLKRFLDALDRFRLDVRIVIFKAYKNLLTDACMRHLAETIWRFKEPFCEIHLTGNNIT

Nearest PDB structures (foldseek):
  5hqn-assembly2_B  TM=4.805E-01  e=4.849E-01  Mus musculus
  5vjd-assembly1_B  TM=5.483E-01  e=1.936E+00  Escherichia coli K-12
  5vjd-assembly1_A  TM=5.505E-01  e=3.534E+00  Escherichia coli K-12
  4f1k-assembly2_B  TM=4.518E-01  e=4.775E+00  Plasmodium falciparum

Secondary structure (DSSP, 8-state):
----------EEEEEEETTEEEEEEE-TTGGG-TTHHHHHHHHHHHHHHHHTTSSSPEEEEEE--SS--BHHHHHHHHHHHGGGTTTEEEEEEE--SSB-BHHHHHHHHHHHHHSSS--SEEE-TTSB--

pLDDT: mean 84.01, std 16.36, range [26.5, 96.69]